Protein AF-A0A8T5MHK5-F1 (afdb_monomer)

Solvent-accessible surface area (backbone atoms only — not comparable to full-atom values): 4284 Å² total; per-residue (Å²): 106,41,91,80,71,75,36,48,84,56,13,18,39,41,36,24,33,72,29,92,91,39,86,98,40,72,38,74,50,69,39,28,62,41,75,66,19,26,53,46,35,52,51,50,66,69,71,51,62,92,78,76,68,74,61,57,67,73,35,39,32,36,31,35,60,92,47,95,49,75,46,78,54,133

Nearest PDB structures (foldseek):
  7l2z-assembly1_A  TM=7.312E-01  e=6.050E+00  Escherichia coli K-12
  6yg8-assembly1_A  TM=5.313E-01  e=5.332E+00  Escherichia coli
  4bs9-assembly1_A-2  TM=3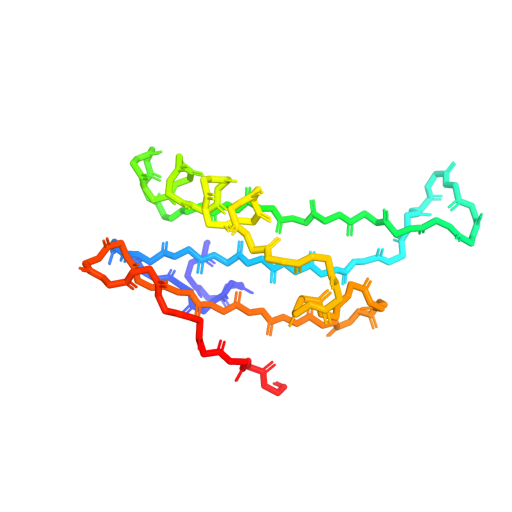.860E-01  e=3.217E+00  uncultured Prochloron sp. 06037A
  2irm-assembly1_A  TM=2.848E-01  e=1.940E+00  Anopheles gambiae
  4pde-assembly1_A-2  TM=2.497E-01  e=4.699E+00  Escherichia coli

Structure (mmCIF, N/CA/C/O backbone):
data_AF-A0A8T5MHK5-F1
#
_entry.id   AF-A0A8T5MHK5-F1
#
loop_
_atom_site.group_PDB
_atom_site.id
_atom_site.type_symbol
_atom_site.label_atom_id
_atom_site.label_alt_id
_atom_site.label_comp_id
_atom_site.label_asym_id
_atom_site.label_entity_id
_atom_site.label_seq_id
_atom_site.pdbx_PDB_ins_code
_atom_site.Cartn_x
_atom_site.Cartn_y
_atom_site.Cartn_z
_atom_site.occupancy
_atom_site.B_iso_or_equiv
_atom_site.auth_seq_id
_atom_site.auth_comp_id
_atom_site.auth_asym_id
_atom_site.auth_atom_id
_atom_site.pdbx_PDB_model_num
ATOM 1 N N . TRP A 1 1 ? -13.045 -6.696 -5.915 1.00 82.56 1 TRP A N 1
ATOM 2 C CA . TRP A 1 1 ? -12.195 -6.017 -4.921 1.00 82.56 1 TRP A CA 1
ATOM 3 C C . TRP A 1 1 ? -11.398 -7.026 -4.103 1.00 82.56 1 TRP A C 1
ATOM 5 O O . TRP A 1 1 ? -10.264 -7.276 -4.476 1.00 82.56 1 TRP A O 1
ATOM 15 N N . THR A 1 2 ? -11.989 -7.712 -3.118 1.00 90.88 2 THR A N 1
ATOM 16 C CA . THR A 1 2 ? -11.270 -8.638 -2.216 1.00 90.88 2 THR A CA 1
ATOM 17 C C . THR A 1 2 ? -10.462 -9.724 -2.921 1.00 90.88 2 THR A C 1
ATOM 19 O O . THR A 1 2 ? -9.309 -9.923 -2.575 1.00 90.88 2 THR A O 1
ATOM 22 N N . SER A 1 3 ? -10.993 -10.370 -3.964 1.00 89.62 3 SER A N 1
ATOM 23 C CA . SER A 1 3 ? -10.219 -11.371 -4.722 1.00 89.62 3 SER A CA 1
ATOM 24 C C . SER A 1 3 ? -8.999 -10.791 -5.453 1.00 89.62 3 SER A C 1
ATOM 26 O O . SER A 1 3 ? -8.040 -11.517 -5.679 1.00 89.62 3 SER A O 1
ATOM 28 N N . ALA A 1 4 ? -9.027 -9.512 -5.834 1.00 88.88 4 ALA A N 1
ATOM 29 C CA . ALA A 1 4 ? -7.931 -8.865 -6.557 1.00 88.88 4 ALA A CA 1
ATOM 30 C C . ALA A 1 4 ? -6.897 -8.249 -5.602 1.00 88.88 4 ALA A C 1
ATOM 32 O O . ALA A 1 4 ? -5.701 -8.252 -5.875 1.00 88.88 4 ALA A O 1
ATOM 33 N N . THR A 1 5 ? -7.354 -7.708 -4.473 1.00 89.81 5 THR A N 1
ATOM 34 C CA . THR A 1 5 ? -6.516 -6.946 -3.541 1.00 89.81 5 THR A CA 1
ATOM 35 C C . THR A 1 5 ? -6.106 -7.752 -2.312 1.00 89.81 5 THR A C 1
ATOM 37 O O . THR A 1 5 ? -5.085 -7.446 -1.702 1.00 89.81 5 THR A O 1
ATOM 40 N N . GLY A 1 6 ? -6.845 -8.804 -1.964 1.00 88.88 6 GLY A N 1
ATOM 41 C CA . GLY A 1 6 ? -6.682 -9.561 -0.723 1.00 88.88 6 GLY A CA 1
ATOM 42 C C . GLY A 1 6 ? -7.214 -8.840 0.519 1.00 88.88 6 GLY A C 1
ATOM 43 O O . GLY A 1 6 ? -6.992 -9.333 1.617 1.00 88.88 6 GLY A O 1
ATOM 44 N N . VAL A 1 7 ? -7.892 -7.691 0.365 1.00 91.81 7 VAL A N 1
ATOM 45 C CA . VAL A 1 7 ? -8.420 -6.903 1.494 1.00 91.81 7 VAL A CA 1
ATOM 46 C C . VAL A 1 7 ? -9.949 -6.953 1.578 1.00 91.81 7 VAL A C 1
ATOM 48 O O . VAL A 1 7 ? -10.654 -6.874 0.563 1.00 91.81 7 VAL A O 1
ATOM 51 N N . GLY A 1 8 ? -10.457 -7.120 2.797 1.00 93.56 8 GLY A N 1
ATOM 52 C CA . GLY A 1 8 ? -11.874 -7.086 3.168 1.00 93.56 8 GLY A CA 1
ATOM 53 C C . GLY A 1 8 ? -12.243 -5.835 3.969 1.00 93.56 8 GLY A C 1
ATOM 54 O O . GLY A 1 8 ? -11.445 -4.909 4.086 1.00 93.56 8 GLY A O 1
ATOM 55 N N . ALA A 1 9 ? -13.458 -5.812 4.519 1.00 93.19 9 ALA A N 1
ATOM 56 C CA . ALA A 1 9 ? -13.932 -4.711 5.357 1.00 93.19 9 ALA A CA 1
ATOM 57 C C . ALA A 1 9 ? -12.986 -4.452 6.543 1.00 93.19 9 ALA A C 1
ATOM 59 O O . ALA A 1 9 ? -12.509 -5.395 7.180 1.00 93.19 9 ALA A O 1
ATOM 60 N N . GLY A 1 10 ? -12.712 -3.177 6.837 1.00 92.00 10 GLY A N 1
ATOM 61 C CA . GLY A 1 10 ? -11.782 -2.792 7.898 1.00 92.00 10 GLY A CA 1
ATOM 62 C C . GLY A 1 10 ? -10.311 -2.952 7.506 1.00 92.00 10 GLY A C 1
ATOM 63 O O . GLY A 1 10 ? -9.446 -2.968 8.386 1.00 92.00 10 GLY A O 1
ATOM 64 N N . GLN A 1 11 ? -10.010 -3.122 6.215 1.00 92.94 11 GLN A N 1
ATOM 65 C CA . GLN A 1 11 ? -8.657 -3.319 5.701 1.00 92.94 11 GLN A CA 1
ATOM 66 C C . GLN A 1 11 ? -8.364 -2.434 4.489 1.00 92.94 11 GLN A C 1
ATOM 68 O O . GLN A 1 11 ? -9.248 -2.055 3.716 1.00 92.94 11 GLN A O 1
ATOM 73 N N . PHE A 1 12 ? -7.079 -2.152 4.291 1.00 93.62 12 PHE A N 1
ATOM 74 C CA . PHE A 1 12 ? -6.580 -1.372 3.166 1.00 93.62 12 PHE A CA 1
ATOM 75 C C . PHE A 1 12 ? -5.330 -1.973 2.537 1.00 93.62 12 PHE A C 1
ATOM 77 O O . PHE A 1 12 ? -4.625 -2.764 3.160 1.00 93.62 12 PHE A O 1
ATOM 84 N N . VAL A 1 13 ? -5.049 -1.574 1.298 1.00 94.06 13 VAL A N 1
ATOM 85 C CA . VAL A 1 13 ? -3.873 -1.965 0.521 1.00 94.06 13 VAL A CA 1
ATOM 86 C C . VAL A 1 13 ? -3.091 -0.732 0.062 1.00 94.06 13 VAL A C 1
ATOM 88 O O . VAL A 1 13 ? -3.668 0.277 -0.350 1.00 94.06 13 VAL A O 1
ATOM 91 N N . ILE A 1 14 ? -1.765 -0.836 0.122 1.00 93.12 14 ILE A N 1
ATOM 92 C CA . ILE A 1 14 ? -0.810 0.072 -0.510 1.00 93.12 14 ILE A CA 1
ATOM 93 C C . ILE A 1 14 ? 0.057 -0.769 -1.444 1.00 93.12 14 ILE A C 1
ATOM 95 O O . ILE A 1 14 ? 0.729 -1.691 -0.986 1.00 93.12 14 ILE A O 1
ATOM 99 N N . GLN A 1 15 ? 0.041 -0.485 -2.744 1.00 94.00 15 GLN A N 1
ATOM 100 C CA . GLN A 1 15 ? 0.789 -1.275 -3.725 1.00 94.00 15 GLN A CA 1
ATOM 101 C C . GLN A 1 15 ? 1.483 -0.391 -4.756 1.00 94.00 15 GLN A C 1
ATOM 103 O O . GLN A 1 15 ? 0.890 0.559 -5.263 1.00 94.00 15 GLN A O 1
ATOM 108 N N . SER A 1 16 ? 2.731 -0.715 -5.076 1.00 94.44 16 SER A N 1
ATOM 109 C CA . SER A 1 16 ? 3.546 0.001 -6.051 1.00 94.44 16 SER A CA 1
ATOM 110 C C . SER A 1 16 ? 3.527 -0.660 -7.426 1.00 94.44 16 SER A C 1
ATOM 112 O O . SER A 1 16 ? 3.634 -1.878 -7.585 1.00 94.44 16 SER A O 1
ATOM 114 N N . PHE A 1 17 ? 3.449 0.182 -8.449 1.00 93.19 17 PHE A N 1
ATOM 115 C CA . PHE A 1 17 ? 3.407 -0.199 -9.852 1.00 93.19 17 PHE A CA 1
ATOM 116 C C . PHE A 1 17 ? 4.377 0.660 -10.655 1.00 93.19 17 PHE A C 1
ATOM 118 O O . PHE A 1 17 ? 4.637 1.815 -10.308 1.00 93.19 17 PHE A O 1
ATOM 125 N N . ALA A 1 18 ? 4.883 0.123 -11.763 1.00 95.06 18 ALA A N 1
ATOM 126 C CA . ALA A 1 18 ? 5.520 0.957 -12.772 1.00 95.06 18 ALA A CA 1
ATOM 127 C C . ALA A 1 18 ? 4.457 1.894 -13.360 1.00 95.06 18 ALA A C 1
ATOM 129 O O . ALA A 1 18 ? 3.367 1.441 -13.711 1.00 95.06 18 ALA A O 1
ATOM 130 N N . ASN A 1 19 ? 4.747 3.192 -13.449 1.00 92.12 19 ASN A N 1
ATOM 131 C CA . ASN A 1 19 ? 3.807 4.131 -14.045 1.00 92.12 19 ASN A CA 1
ATOM 132 C C . ASN A 1 19 ? 3.791 3.937 -15.576 1.00 92.12 19 ASN A C 1
ATOM 134 O O . ASN A 1 19 ? 4.796 4.237 -16.225 1.00 92.12 19 ASN A O 1
ATOM 138 N N . PRO A 1 20 ? 2.671 3.487 -16.178 1.00 88.88 20 PRO A N 1
ATOM 139 C CA . PRO A 1 20 ? 2.609 3.225 -17.618 1.00 88.88 20 PRO A CA 1
ATOM 140 C C . PRO A 1 20 ? 2.735 4.501 -18.459 1.00 88.88 20 PRO A C 1
ATOM 142 O O . PRO A 1 20 ? 3.099 4.433 -19.628 1.00 88.88 20 PRO A O 1
ATOM 145 N N . ASN A 1 21 ? 2.472 5.666 -17.861 1.00 91.69 21 ASN A N 1
ATOM 146 C CA . ASN A 1 21 ? 2.496 6.963 -18.531 1.00 91.69 21 ASN A CA 1
ATOM 147 C C . ASN A 1 21 ? 3.787 7.754 -18.254 1.00 91.69 21 ASN A C 1
ATOM 149 O O . ASN A 1 21 ? 3.950 8.856 -18.772 1.00 91.69 21 ASN A O 1
ATOM 153 N N . ALA A 1 22 ? 4.694 7.235 -17.416 1.00 91.25 22 ALA A N 1
ATOM 154 C CA . ALA A 1 22 ? 5.944 7.907 -17.073 1.00 91.25 22 ALA A CA 1
ATOM 155 C C . ALA A 1 22 ? 7.049 6.894 -16.739 1.00 91.25 22 ALA A C 1
ATOM 157 O O . ALA A 1 22 ? 7.137 6.387 -15.618 1.00 91.25 22 ALA A O 1
ATOM 158 N N . SER A 1 23 ? 7.922 6.632 -17.715 1.00 90.69 23 SER A N 1
ATOM 159 C CA . SER A 1 23 ? 9.041 5.697 -17.559 1.00 90.69 23 SER A CA 1
ATOM 160 C C . SER A 1 23 ? 9.948 6.077 -16.383 1.00 90.69 23 SER A C 1
ATOM 162 O O . SER A 1 23 ? 10.235 7.253 -16.145 1.00 90.69 23 SER A O 1
ATOM 164 N N . GLY A 1 24 ? 10.373 5.071 -15.616 1.00 88.12 24 GLY A N 1
ATOM 165 C CA . GLY A 1 24 ? 11.196 5.250 -14.418 1.00 88.12 24 GLY A CA 1
ATOM 166 C C . GLY A 1 24 ? 10.472 5.887 -13.225 1.00 88.12 24 GLY A C 1
ATOM 167 O O . GLY A 1 24 ? 11.114 6.169 -12.214 1.00 88.12 24 GLY A O 1
ATOM 168 N N . LYS A 1 25 ? 9.156 6.129 -13.307 1.00 92.94 25 LYS A N 1
ATOM 169 C CA . LYS A 1 25 ? 8.340 6.595 -12.177 1.00 92.94 25 LYS A CA 1
ATOM 170 C C . LYS A 1 25 ? 7.507 5.457 -11.597 1.00 92.94 25 LYS A C 1
ATOM 172 O O . LYS A 1 25 ? 7.092 4.537 -12.301 1.00 92.94 25 LYS A O 1
ATOM 177 N N . VAL A 1 26 ? 7.237 5.560 -10.301 1.00 93.56 26 VAL A N 1
ATOM 178 C CA . VAL A 1 26 ? 6.381 4.631 -9.561 1.00 93.56 26 VAL A CA 1
ATOM 179 C C . VAL A 1 26 ? 5.006 5.262 -9.362 1.00 93.56 26 VAL A C 1
ATOM 181 O O . VAL A 1 26 ? 4.905 6.437 -9.012 1.00 93.56 26 VAL A O 1
ATOM 184 N N . ALA A 1 27 ? 3.955 4.474 -9.565 1.00 93.69 27 ALA A N 1
ATOM 185 C CA . ALA A 1 27 ? 2.595 4.786 -9.150 1.00 93.69 27 ALA A CA 1
ATOM 186 C C . ALA A 1 27 ? 2.230 3.962 -7.907 1.00 93.69 27 ALA A C 1
ATOM 188 O O . ALA A 1 27 ? 2.588 2.789 -7.817 1.00 93.69 27 ALA A O 1
ATOM 189 N N . LEU A 1 28 ? 1.509 4.563 -6.961 1.00 93.38 28 LEU A N 1
ATOM 190 C CA . LEU A 1 28 ? 1.015 3.881 -5.764 1.00 93.38 28 LEU A CA 1
ATOM 191 C C . LEU A 1 28 ? -0.510 3.782 -5.815 1.00 93.38 28 LEU A C 1
ATOM 193 O O . LEU A 1 28 ? -1.195 4.796 -5.938 1.00 93.38 28 LEU A O 1
ATOM 197 N N . LEU A 1 29 ? -1.036 2.569 -5.673 1.00 93.56 29 LEU A N 1
ATOM 198 C CA . LEU A 1 29 ? -2.426 2.340 -5.297 1.00 93.56 29 LEU A CA 1
ATOM 199 C C . LEU A 1 29 ? -2.523 2.463 -3.782 1.00 93.56 29 LEU A C 1
ATOM 201 O O . LEU A 1 29 ? -1.851 1.720 -3.076 1.00 93.56 29 LEU A O 1
ATOM 205 N N . VAL A 1 30 ? -3.366 3.367 -3.297 1.00 93.69 30 VAL A N 1
ATOM 206 C CA . VAL A 1 30 ? -3.660 3.543 -1.870 1.00 93.69 30 VAL A CA 1
ATOM 207 C C . VAL A 1 30 ? -5.168 3.494 -1.721 1.00 93.69 30 VAL A C 1
ATOM 209 O O . VAL A 1 30 ? -5.852 4.434 -2.124 1.00 93.69 30 VAL A O 1
ATOM 212 N N . ALA A 1 31 ? -5.694 2.381 -1.217 1.00 94.94 31 ALA A N 1
ATOM 213 C CA . ALA A 1 31 ? -7.134 2.174 -1.200 1.00 94.94 31 ALA A CA 1
ATOM 214 C C . ALA A 1 31 ? -7.590 1.220 -0.097 1.00 94.94 31 ALA A C 1
ATOM 216 O O . ALA A 1 31 ? -6.937 0.219 0.198 1.00 94.94 31 ALA A O 1
ATOM 217 N N . GLY A 1 32 ? -8.741 1.533 0.486 1.00 94.19 32 GLY A N 1
ATOM 218 C CA . GLY A 1 32 ? -9.431 0.718 1.475 1.00 94.19 32 GLY A CA 1
ATOM 219 C C . GLY A 1 32 ? -10.664 0.024 0.910 1.00 94.19 32 GLY A C 1
ATOM 220 O O . GLY A 1 32 ? -11.131 0.386 -0.168 1.00 94.19 32 GLY A O 1
ATOM 221 N N . TYR A 1 33 ? -11.179 -0.979 1.626 1.00 94.38 33 TYR A N 1
ATOM 222 C CA . TYR A 1 33 ? -12.458 -1.605 1.278 1.00 94.38 33 TYR A CA 1
ATOM 223 C C . TYR A 1 33 ? -13.614 -0.615 1.432 1.00 94.38 33 TYR A C 1
ATOM 225 O O . TYR A 1 33 ? -14.389 -0.434 0.497 1.00 94.38 33 TYR A O 1
ATOM 233 N N . GLU A 1 34 ? -13.671 0.077 2.571 1.00 94.31 34 GLU A N 1
ATOM 234 C CA . GLU A 1 34 ? -14.614 1.166 2.810 1.00 94.31 34 GLU A CA 1
ATOM 235 C C . GLU A 1 34 ? -13.972 2.555 2.652 1.00 94.31 34 GLU A C 1
ATOM 237 O O . GLU A 1 34 ? -12.750 2.734 2.540 1.00 94.31 34 GLU A O 1
ATOM 242 N N . ARG A 1 35 ? -14.820 3.589 2.694 1.00 93.25 35 ARG A N 1
ATOM 243 C CA . ARG A 1 35 ? -14.382 4.993 2.684 1.00 93.25 35 ARG A CA 1
ATOM 244 C C . ARG A 1 35 ? -13.374 5.286 3.799 1.00 93.25 35 ARG A C 1
ATOM 246 O O . ARG A 1 35 ? -12.354 5.925 3.546 1.00 93.25 35 ARG A O 1
ATOM 253 N N . GLU A 1 36 ? -13.661 4.843 5.020 1.00 90.44 36 GLU A N 1
ATOM 254 C CA . GLU A 1 36 ? -12.794 5.083 6.181 1.00 90.44 36 GLU A CA 1
ATOM 255 C C . GLU A 1 36 ? -11.454 4.359 6.041 1.00 90.44 36 GLU A C 1
ATOM 257 O O . GLU A 1 36 ? -10.407 4.954 6.292 1.00 90.44 36 GLU A O 1
ATOM 262 N N . ASP A 1 37 ? -11.468 3.134 5.514 1.00 92.56 37 ASP A N 1
ATOM 263 C CA . ASP A 1 37 ? -10.255 2.366 5.234 1.00 92.56 37 ASP A CA 1
ATOM 264 C C . ASP A 1 37 ? -9.332 3.105 4.252 1.00 92.56 37 ASP A C 1
ATOM 266 O O . ASP A 1 37 ? -8.114 3.101 4.414 1.00 92.56 37 ASP A O 1
ATOM 270 N N . THR A 1 38 ? -9.896 3.800 3.258 1.00 93.62 38 THR A N 1
ATOM 271 C CA . THR A 1 38 ? -9.112 4.596 2.298 1.00 93.62 38 THR A CA 1
ATOM 272 C C . THR A 1 38 ? -8.474 5.821 2.959 1.00 93.62 38 THR A C 1
ATOM 274 O O . THR A 1 38 ? -7.310 6.134 2.699 1.00 93.62 38 THR A O 1
ATOM 277 N N . VAL A 1 39 ? -9.207 6.503 3.847 1.00 92.56 39 VAL A N 1
ATOM 278 C CA . VAL A 1 39 ? -8.671 7.629 4.632 1.00 92.56 39 VAL A CA 1
ATOM 279 C C . VAL A 1 39 ? -7.530 7.155 5.532 1.00 92.56 39 VAL A C 1
ATOM 281 O O . VAL A 1 39 ? -6.485 7.809 5.602 1.00 92.56 39 VAL A O 1
ATOM 284 N N . ASN A 1 40 ? -7.690 5.996 6.166 1.00 90.06 40 ASN A N 1
ATOM 285 C CA . ASN A 1 40 ? -6.666 5.410 7.023 1.00 90.06 40 ASN A CA 1
ATOM 286 C C . ASN A 1 40 ? -5.445 4.946 6.231 1.00 90.06 40 ASN A C 1
ATOM 288 O O . ASN A 1 40 ? -4.327 5.192 6.671 1.00 90.06 40 ASN A O 1
ATOM 292 N N . ALA A 1 4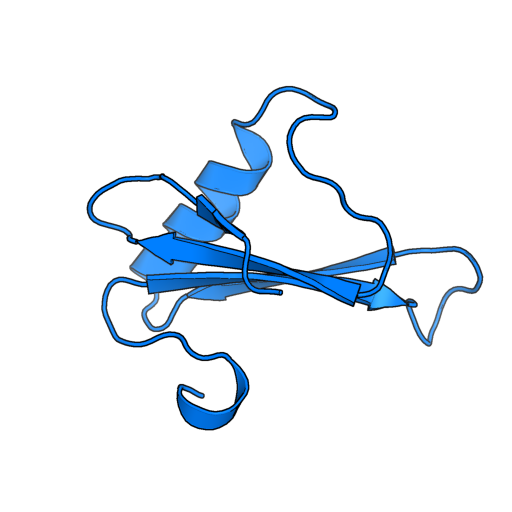1 ? -5.626 4.384 5.035 1.00 91.44 41 ALA A N 1
ATOM 293 C CA . ALA A 1 41 ? -4.527 4.039 4.136 1.00 91.44 41 ALA A CA 1
ATOM 294 C C . ALA A 1 41 ? -3.679 5.269 3.772 1.00 91.44 41 ALA A C 1
ATOM 296 O O . ALA A 1 41 ? -2.449 5.239 3.850 1.00 91.44 41 ALA A O 1
ATOM 297 N N . ALA A 1 42 ? -4.336 6.379 3.413 1.00 91.56 42 ALA A N 1
ATOM 298 C CA . ALA A 1 42 ? -3.656 7.628 3.080 1.00 91.56 42 ALA A CA 1
ATOM 299 C C . ALA A 1 42 ? -2.960 8.249 4.299 1.00 91.56 42 ALA A C 1
ATOM 301 O O . ALA A 1 42 ? -1.827 8.719 4.193 1.00 91.56 42 ALA A O 1
ATOM 302 N N . THR A 1 43 ? -3.622 8.229 5.457 1.00 89.69 43 THR A N 1
ATOM 303 C CA . THR A 1 43 ? -3.060 8.713 6.726 1.00 89.69 43 THR A CA 1
ATOM 304 C C . THR A 1 43 ? -1.842 7.893 7.129 1.00 89.69 43 THR A C 1
ATOM 306 O O . THR A 1 43 ? -0.803 8.456 7.467 1.00 89.69 43 THR A O 1
ATOM 309 N N . TYR A 1 44 ? -1.936 6.567 7.017 1.00 86.94 44 TYR A N 1
ATOM 310 C CA . TYR A 1 44 ? -0.832 5.656 7.276 1.00 86.94 44 TYR A CA 1
ATOM 311 C C . TYR A 1 44 ? 0.367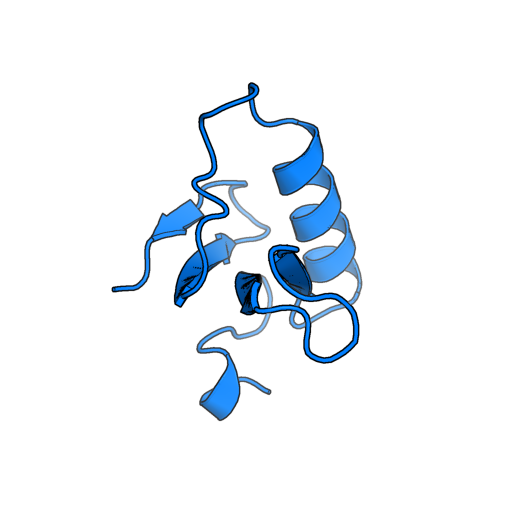 6.001 6.395 1.00 86.94 44 TYR A C 1
ATOM 313 O O . TYR A 1 44 ? 1.454 6.225 6.917 1.00 86.94 44 TYR A O 1
ATOM 321 N N . LEU A 1 45 ? 0.179 6.081 5.071 1.00 88.88 45 LEU A N 1
ATOM 322 C CA . LEU A 1 45 ? 1.278 6.332 4.137 1.00 88.88 45 LEU A CA 1
ATOM 323 C C . LEU A 1 45 ? 1.998 7.656 4.431 1.00 88.88 45 LEU A C 1
ATOM 325 O O . LEU A 1 45 ? 3.219 7.722 4.331 1.00 88.88 45 LEU A O 1
ATOM 329 N N . ARG A 1 46 ? 1.253 8.705 4.801 1.00 88.94 46 ARG A N 1
ATOM 330 C CA . ARG A 1 46 ? 1.808 10.042 5.072 1.00 88.94 46 ARG A CA 1
ATOM 331 C C . ARG A 1 46 ? 2.545 10.146 6.403 1.00 88.94 46 ARG A C 1
ATOM 333 O O . ARG A 1 46 ? 3.467 10.946 6.508 1.00 88.94 46 ARG A O 1
ATOM 340 N N . ASN A 1 47 ? 2.133 9.374 7.405 1.00 87.81 47 ASN A N 1
ATOM 341 C CA . ASN A 1 47 ? 2.684 9.468 8.757 1.00 87.81 47 ASN A CA 1
ATOM 342 C C . ASN A 1 47 ? 3.911 8.576 8.978 1.00 87.81 47 ASN A C 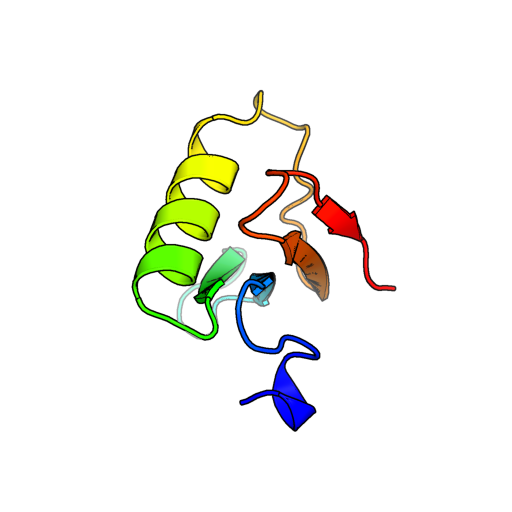1
ATOM 344 O O . ASN A 1 47 ? 4.502 8.615 10.056 1.00 87.81 47 ASN A 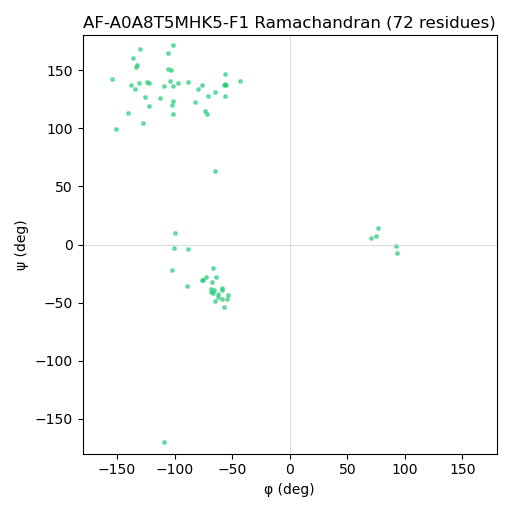O 1
ATOM 348 N N . ARG A 1 48 ? 4.299 7.762 7.990 1.00 81.75 48 ARG A N 1
ATOM 349 C CA . ARG A 1 48 ? 5.495 6.925 8.096 1.00 81.75 48 ARG A CA 1
ATOM 350 C C . ARG A 1 48 ? 6.757 7.748 7.828 1.00 81.75 48 ARG A C 1
ATOM 352 O O . ARG A 1 48 ? 6.794 8.489 6.844 1.00 81.75 48 ARG A O 1
ATOM 359 N N . PRO A 1 49 ? 7.798 7.609 8.665 1.00 79.50 49 PRO A N 1
ATOM 360 C CA . PRO A 1 49 ? 9.140 8.065 8.349 1.00 79.50 49 PRO A CA 1
ATOM 361 C C . PRO A 1 49 ? 9.555 7.724 6.916 1.00 79.50 49 PRO A C 1
ATOM 363 O O . PRO A 1 49 ? 9.279 6.638 6.395 1.00 79.50 49 PRO A O 1
ATOM 366 N N . ALA A 1 50 ? 10.258 8.662 6.282 1.00 73.12 50 ALA A N 1
ATOM 367 C CA . ALA A 1 50 ? 10.823 8.444 4.961 1.00 73.12 50 ALA A CA 1
ATOM 368 C C . ALA A 1 50 ? 11.732 7.201 4.976 1.00 73.12 50 ALA A C 1
ATOM 370 O O . ALA A 1 50 ? 12.623 7.088 5.814 1.00 73.12 50 ALA A O 1
ATOM 371 N N . GLY A 1 51 ? 11.496 6.277 4.043 1.00 73.12 51 GLY A N 1
ATOM 372 C CA . GLY A 1 51 ? 12.266 5.038 3.910 1.00 73.12 51 GLY A CA 1
ATOM 373 C C . GLY A 1 51 ? 11.696 3.820 4.644 1.00 73.12 51 GLY A C 1
ATOM 374 O O . GLY A 1 51 ? 12.193 2.723 4.420 1.00 73.12 51 GLY A O 1
ATOM 375 N N . GLU A 1 52 ? 10.645 3.961 5.460 1.00 81.19 52 GLU A N 1
ATOM 376 C CA . GLU A 1 52 ? 10.008 2.802 6.113 1.00 81.19 52 GLU A CA 1
ATOM 377 C C . GLU A 1 52 ? 9.119 2.000 5.146 1.00 81.19 52 GLU A C 1
ATOM 379 O O . GLU A 1 52 ? 8.979 0.784 5.269 1.00 81.19 52 GLU A O 1
ATOM 384 N N . ILE A 1 53 ? 8.536 2.678 4.152 1.00 82.94 53 ILE A N 1
ATOM 385 C CA . ILE A 1 53 ? 7.760 2.042 3.086 1.00 82.94 53 ILE A CA 1
ATOM 386 C C . ILE A 1 53 ? 8.617 1.955 1.833 1.00 82.94 53 ILE A C 1
ATOM 388 O O . ILE A 1 53 ? 8.931 2.966 1.200 1.00 82.94 53 ILE A O 1
ATOM 392 N N . ASP A 1 54 ? 8.969 0.725 1.468 1.00 88.06 54 ASP A N 1
ATOM 393 C CA . ASP A 1 54 ? 9.616 0.433 0.200 1.00 88.06 54 ASP A CA 1
ATOM 394 C C . ASP A 1 54 ? 8.588 0.596 -0.925 1.00 88.06 54 ASP A C 1
ATOM 396 O O . ASP A 1 54 ? 7.612 -0.145 -1.041 1.00 88.06 54 ASP A O 1
ATOM 400 N N . THR A 1 55 ? 8.804 1.616 -1.749 1.00 89.50 55 THR A N 1
ATOM 401 C CA . THR A 1 55 ? 7.943 1.946 -2.888 1.00 89.50 55 THR A CA 1
ATOM 402 C C . THR A 1 55 ? 8.514 1.441 -4.209 1.00 89.50 55 THR A C 1
ATOM 404 O O . THR A 1 55 ? 7.987 1.777 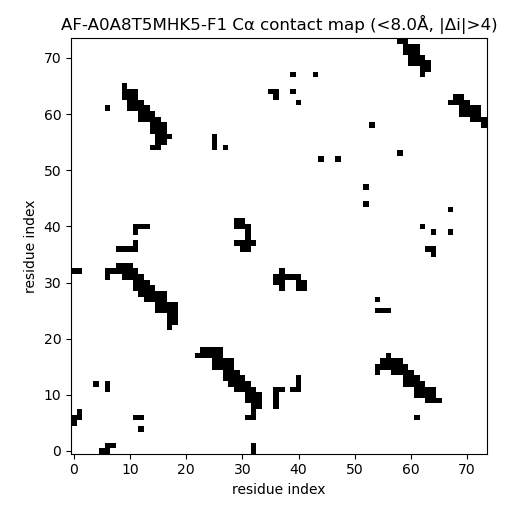-5.266 1.00 89.50 55 THR A O 1
ATOM 407 N N . THR A 1 56 ? 9.562 0.611 -4.198 1.00 92.44 56 THR A N 1
ATOM 408 C CA . THR A 1 56 ? 10.026 -0.064 -5.419 1.00 92.44 56 THR A CA 1
ATOM 409 C C . THR A 1 56 ? 8.889 -0.863 -6.051 1.00 92.44 56 THR A C 1
ATOM 411 O O . THR A 1 56 ? 7.995 -1.333 -5.355 1.00 92.44 56 THR A O 1
ATOM 414 N N . VAL A 1 57 ? 8.856 -0.964 -7.381 1.00 93.19 57 VAL A N 1
AT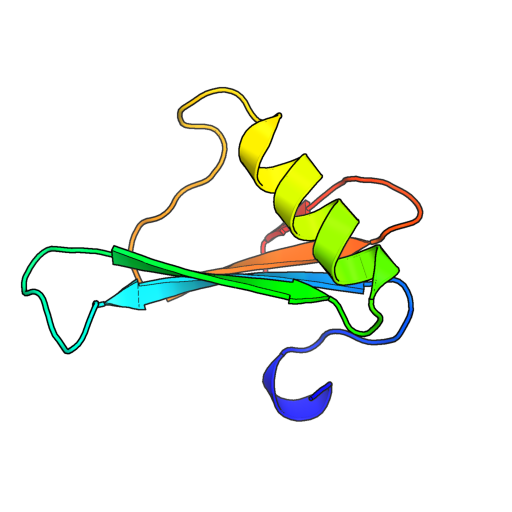OM 415 C CA . VAL A 1 57 ? 7.741 -1.583 -8.120 1.00 93.19 57 VAL A CA 1
ATOM 416 C C . VAL A 1 57 ? 7.502 -3.027 -7.668 1.00 93.19 57 VAL A C 1
ATOM 418 O O . VAL A 1 57 ? 8.448 -3.795 -7.520 1.00 93.19 57 VAL A O 1
ATOM 421 N N . GLY A 1 58 ? 6.230 -3.403 -7.503 1.00 91.31 58 GLY A N 1
ATOM 422 C CA . GLY A 1 58 ? 5.824 -4.761 -7.134 1.00 91.31 58 GLY A CA 1
ATOM 423 C C . GLY A 1 58 ? 5.678 -4.987 -5.630 1.00 91.31 58 GLY A C 1
ATOM 424 O O . GLY A 1 58 ? 5.277 -6.070 -5.217 1.00 91.31 58 GLY A O 1
ATOM 425 N N . LYS A 1 59 ? 5.951 -3.977 -4.801 1.00 93.00 59 LYS A N 1
ATOM 426 C CA . LYS A 1 59 ? 5.736 -4.041 -3.353 1.00 93.00 59 LYS A CA 1
ATOM 427 C C . LYS A 1 59 ? 4.260 -3.896 -3.036 1.00 93.00 59 LYS A C 1
ATOM 429 O O . LYS A 1 59 ? 3.567 -3.048 -3.599 1.00 93.00 59 LYS A O 1
ATOM 434 N N . LYS A 1 60 ? 3.789 -4.717 -2.104 1.00 92.19 60 LYS A N 1
ATOM 435 C CA . LYS A 1 60 ? 2.408 -4.723 -1.639 1.00 92.19 60 LYS A CA 1
ATOM 436 C C . LYS A 1 60 ? 2.367 -4.796 -0.121 1.00 92.19 60 LYS A C 1
ATOM 438 O O . LYS A 1 60 ? 3.023 -5.620 0.512 1.00 92.19 60 LYS A O 1
ATOM 443 N N . TYR A 1 61 ? 1.530 -3.950 0.451 1.00 90.88 61 TYR A N 1
ATOM 444 C CA . TYR A 1 61 ? 1.281 -3.885 1.874 1.00 90.88 61 TYR A CA 1
ATOM 445 C C . TYR A 1 61 ? -0.213 -3.874 2.122 1.00 90.88 61 TYR A C 1
ATOM 447 O O . TYR A 1 61 ? -0.953 -3.179 1.429 1.00 90.88 61 TYR A O 1
ATOM 455 N N . THR A 1 62 ? -0.655 -4.609 3.129 1.00 91.44 62 THR A N 1
ATOM 456 C CA . THR A 1 62 ? -2.040 -4.568 3.594 1.00 91.44 62 THR A CA 1
ATOM 457 C C . THR 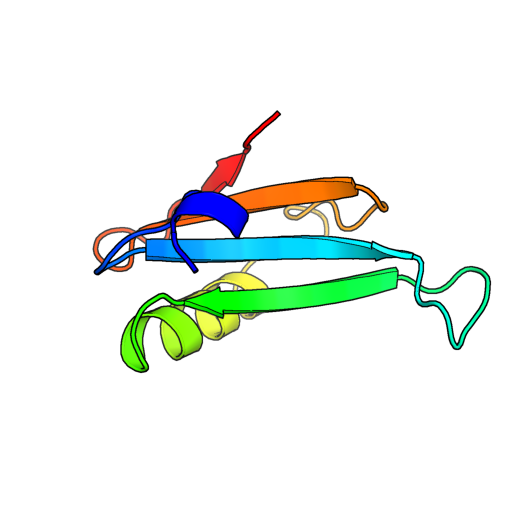A 1 62 ? -2.071 -4.193 5.060 1.00 91.44 62 THR A C 1
ATOM 459 O O . THR A 1 62 ? -1.244 -4.681 5.824 1.00 91.44 62 THR A O 1
ATOM 462 N N . GLY A 1 63 ? -3.005 -3.349 5.468 1.00 88.00 63 GLY A N 1
ATOM 463 C CA . GLY A 1 63 ? -3.184 -2.970 6.866 1.00 88.00 63 GLY A CA 1
ATOM 464 C C . GLY A 1 63 ? -4.632 -3.101 7.296 1.00 88.00 63 GLY A C 1
ATOM 465 O O . GLY A 1 63 ? -5.524 -3.276 6.464 1.00 88.00 63 GLY A O 1
ATOM 466 N N . THR A 1 64 ? -4.862 -3.021 8.602 1.00 88.06 64 THR A N 1
ATOM 467 C CA . THR A 1 64 ? -6.208 -2.941 9.170 1.00 88.06 64 THR A CA 1
ATOM 468 C C . THR A 1 64 ? -6.480 -1.519 9.649 1.00 88.06 64 THR A C 1
ATOM 470 O O . THR A 1 64 ? -5.579 -0.771 10.016 1.00 88.06 64 THR A O 1
ATOM 473 N N . THR A 1 65 ? -7.743 -1.119 9.636 1.00 79.00 65 THR A N 1
ATOM 474 C CA . THR A 1 65 ? -8.184 0.172 10.175 1.00 79.00 65 THR A CA 1
ATOM 475 C C . THR A 1 65 ? -8.159 0.182 11.707 1.00 79.00 65 THR A C 1
ATOM 477 O O . THR A 1 65 ? -7.923 1.225 12.309 1.00 79.00 65 THR A O 1
ATOM 480 N N . ALA A 1 66 ? -8.327 -0.981 12.349 1.00 71.50 66 ALA A N 1
ATOM 481 C CA . ALA A 1 66 ? -8.293 -1.113 13.809 1.00 71.50 66 ALA A CA 1
ATOM 482 C C . ALA A 1 66 ? -6.896 -0.858 14.405 1.00 71.50 66 ALA A C 1
ATOM 484 O O . ALA A 1 66 ? -6.770 -0.333 15.510 1.00 71.50 66 ALA A O 1
ATOM 485 N N . THR A 1 67 ? -5.846 -1.196 13.659 1.00 59.28 67 THR A N 1
ATOM 486 C CA . THR A 1 67 ? -4.459 -0.969 14.049 1.00 59.28 67 THR A CA 1
ATOM 487 C C . THR A 1 67 ? -3.741 -0.543 12.790 1.00 59.28 67 THR A C 1
ATOM 489 O O . THR A 1 67 ? -3.608 -1.347 11.876 1.00 59.28 67 THR A O 1
ATOM 492 N N . ALA A 1 68 ? -3.278 0.705 12.730 1.00 57.12 68 ALA A N 1
ATOM 493 C CA . ALA A 1 68 ? -2.468 1.239 11.638 1.00 57.12 68 ALA A CA 1
ATOM 494 C C . ALA A 1 68 ? -1.101 0.519 11.565 1.00 57.12 68 ALA A C 1
ATOM 496 O O . ALA A 1 68 ? -0.054 1.124 11.782 1.00 57.12 68 ALA A O 1
ATOM 497 N N . ALA A 1 69 ? -1.112 -0.783 11.301 1.00 61.25 69 ALA A N 1
ATOM 498 C CA . ALA A 1 69 ? -0.002 -1.710 11.218 1.00 61.25 69 ALA A CA 1
ATOM 499 C C . ALA A 1 69 ? -0.094 -2.405 9.857 1.00 61.25 69 ALA A C 1
ATOM 501 O O . ALA A 1 69 ? -1.146 -2.933 9.488 1.00 61.25 69 ALA A O 1
ATOM 502 N N . LEU A 1 70 ? 0.998 -2.371 9.094 1.00 61.78 70 LEU A N 1
ATOM 503 C CA . LEU A 1 70 ? 1.087 -3.074 7.822 1.00 61.78 70 LEU A CA 1
ATOM 504 C C . LEU A 1 70 ? 1.594 -4.494 8.027 1.00 61.78 70 LEU A C 1
ATOM 506 O O . LEU A 1 70 ? 2.551 -4.739 8.755 1.00 61.78 70 LEU A O 1
ATOM 510 N N . THR A 1 71 ? 0.991 -5.405 7.283 1.00 72.06 71 THR A N 1
ATOM 511 C CA . THR A 1 71 ? 1.572 -6.694 6.934 1.00 72.06 71 THR A CA 1
ATOM 512 C C . THR A 1 71 ? 2.082 -6.582 5.502 1.00 72.06 71 THR A C 1
ATOM 514 O O . THR A 1 71 ? 1.332 -6.209 4.595 1.00 72.06 71 THR A O 1
ATOM 517 N N . THR A 1 72 ? 3.365 -6.858 5.285 1.00 70.25 72 THR A N 1
ATOM 518 C CA . THR A 1 72 ? 3.899 -7.009 3.928 1.00 70.25 72 THR A CA 1
ATOM 519 C C . THR A 1 72 ? 3.370 -8.314 3.353 1.00 70.25 72 THR A C 1
ATOM 521 O O . THR A 1 72 ? 3.491 -9.361 3.986 1.00 70.25 72 THR A O 1
ATOM 524 N N . VAL A 1 73 ? 2.771 -8.247 2.168 1.00 65.88 73 VAL A N 1
ATOM 525 C CA . VAL A 1 73 ? 2.298 -9.437 1.457 1.00 65.88 73 VAL A CA 1
ATOM 526 C C . VAL A 1 73 ? 3.324 -9.732 0.370 1.00 65.88 73 VAL A C 1
ATOM 528 O O . VAL A 1 73 ? 3.611 -8.846 -0.436 1.00 65.88 73 VAL A O 1
ATOM 531 N N . ALA A 1 74 ? 3.919 -10.927 0.428 1.00 51.03 74 ALA A N 1
ATOM 532 C CA . ALA A 1 74 ? 4.920 -11.401 -0.528 1.00 51.03 74 ALA A CA 1
ATOM 533 C C . ALA A 1 74 ? 4.330 -11.611 -1.929 1.00 51.03 74 ALA A C 1
ATOM 535 O O . ALA A 1 74 ? 3.137 -11.990 -2.016 1.00 51.03 74 ALA A O 1
#

Foldseek 3Di:
DCVVQVADPQKWKWAWAQDPVDHPDIDIDQDHNDPLNSVLSVVLVVPDPPPPDDRPHGWMWMDGNVDSDIDTDD

pLDDT: mean 86.89, std 10.11, range [51.03, 95.06]

Sequence (74 aa):
WTSATGVGAGQFVIQSFANPNASGKVALLVAGYEREDTVNAATYLRNRPAGEIDTTVGKKYTGTTATAALTTVA

Secondary structure (DSSP, 8-state):
-HHHH---TTEEEEEEEE-TTSTT-EEEEEEESSHHHHHHHHHHHHHS-TTSS--STT-EEEEESSS--EEEP-

Mean predicted aligned error: 4.67 Å

Radius of gyration: 11.98 Å; Cα contacts (8 Å, |Δi|>4): 141; chains: 1; bounding box: 27×21×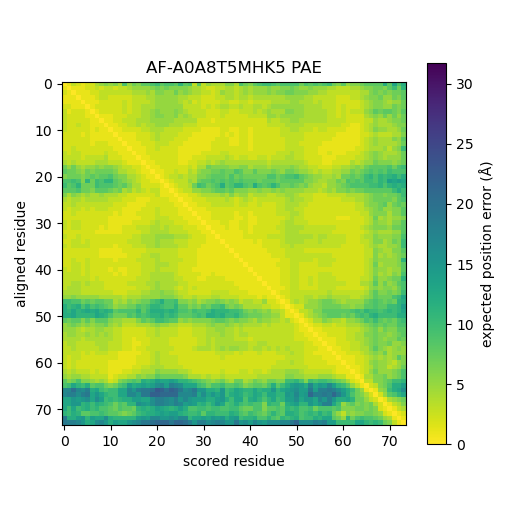33 Å